Protein AF-A0A7W1Q4E3-F1 (afdb_monomer)

Foldseek 3Di:
DDDDDDPPVLVVLLVVLVVCVVPVHEAEECDVPSNCVNPVPHHYDHD

Sequence (47 aa):
MGARSTGTADVVDASVALLARRYGATVVTGDPDDIRRLDPTLAIVVC

Solvent-accessible surface area (backbone atoms only — not comparable to full-atom values): 3050 Å² total; per-residue (Å²): 144,79,82,89,83,58,103,63,60,62,60,57,51,48,51,50,50,53,51,26,66,74,69,73,40,73,46,78,35,75,61,60,65,69,47,40,72,76,45,74,82,62,51,73,46,81,99

Nearest PDB structures (foldseek):
  3qtg-assembly1_A-2  TM=7.894E-01  e=6.402E-01  Pyrobaculum aerophilum str. IM2
  5us6-assembly3_L  TM=5.703E-01  e=3.209E+00  Vibrio vulnificus CMCP6
  3ew7-assembly1_A  TM=6.520E-01  e=6.468E+00  Listeria monocytogenes
  9b6d-assembly1_A  TM=5.700E-01  e=6.468E+00  Mus musculus

Secondary structure (DSSP, 8-state):
------TTHHHHHHHHHHHHHHHTPPEEES-HHHHHHH-TTS-EEE-

Radius of gyration: 10.7 Å; Cα contacts (8 Å, |Δi|>4): 44; chains: 1; bounding box: 29×19×24 Å

Structure (mmCIF, N/CA/C/O backbone):
data_AF-A0A7W1Q4E3-F1
#
_entry.id   AF-A0A7W1Q4E3-F1
#
loop_
_atom_site.group_PDB
_atom_site.id
_atom_site.type_symbol
_atom_site.label_atom_id
_atom_site.label_alt_id
_atom_site.label_comp_id
_atom_site.label_asym_id
_atom_site.label_entity_id
_atom_site.label_seq_id
_atom_site.pdbx_PDB_ins_code
_atom_site.Cartn_x
_atom_site.Cartn_y
_atom_site.Cartn_z
_atom_site.occupancy
_atom_site.B_iso_or_equiv
_atom_site.auth_seq_id
_atom_site.auth_comp_id
_atom_site.auth_asym_id
_atom_site.auth_atom_id
_atom_site.pdbx_PDB_model_num
ATOM 1 N N . MET A 1 1 ? 17.332 -8.393 -9.603 1.00 44.53 1 MET A N 1
ATOM 2 C CA . MET A 1 1 ? 17.483 -7.064 -10.229 1.00 44.53 1 MET A CA 1
ATOM 3 C C . MET A 1 1 ? 16.715 -7.080 -11.540 1.00 44.53 1 MET A C 1
ATOM 5 O O . MET A 1 1 ? 17.208 -7.614 -12.520 1.00 44.53 1 MET A O 1
ATOM 9 N N . GLY A 1 2 ? 15.476 -6.598 -11.525 1.00 48.81 2 GLY A N 1
ATOM 10 C CA . GLY A 1 2 ? 14.647 -6.441 -12.718 1.00 48.81 2 GLY A CA 1
ATOM 11 C C . GLY A 1 2 ? 13.788 -5.211 -12.489 1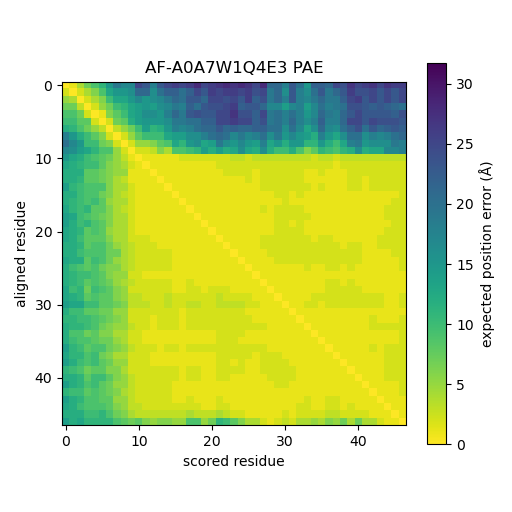.00 48.81 2 GLY A C 1
ATOM 12 O O . GLY A 1 2 ? 12.874 -5.257 -11.675 1.00 48.81 2 GLY A O 1
ATOM 13 N N . ALA A 1 3 ? 14.164 -4.087 -13.092 1.00 59.53 3 ALA A N 1
ATOM 14 C CA . ALA A 1 3 ? 13.403 -2.853 -12.965 1.00 59.53 3 ALA A CA 1
ATOM 15 C C . ALA A 1 3 ? 12.074 -3.025 -13.711 1.00 59.53 3 ALA A C 1
ATOM 17 O O . ALA A 1 3 ? 12.080 -3.337 -14.903 1.00 59.53 3 ALA A O 1
ATOM 18 N N . ARG A 1 4 ? 10.945 -2.841 -1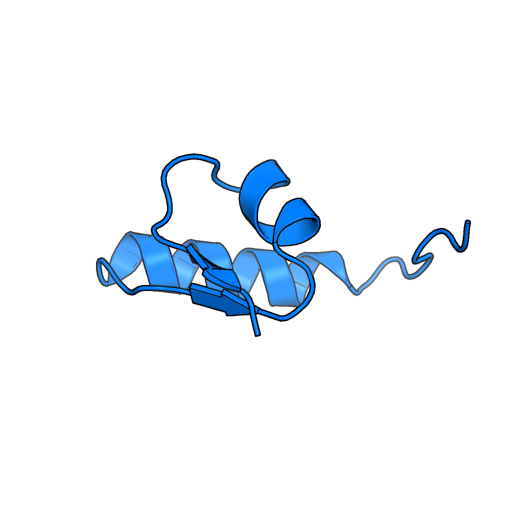3.016 1.00 57.19 4 ARG A N 1
ATOM 19 C CA . ARG A 1 4 ? 9.629 -2.733 -13.653 1.00 57.19 4 ARG A CA 1
ATOM 20 C C . ARG A 1 4 ? 9.609 -1.459 -14.493 1.00 57.19 4 ARG A C 1
ATOM 22 O O . ARG A 1 4 ? 9.583 -0.355 -13.965 1.00 57.19 4 ARG A O 1
ATOM 29 N N . SER A 1 5 ? 9.658 -1.621 -15.806 1.00 67.94 5 SER A N 1
ATOM 30 C CA . SER A 1 5 ? 9.596 -0.538 -16.780 1.00 67.94 5 SER A CA 1
ATOM 31 C C . SER A 1 5 ? 8.281 -0.612 -17.547 1.00 67.94 5 SER A C 1
ATOM 33 O O . SER A 1 5 ? 8.207 -1.288 -18.565 1.00 67.94 5 SER A O 1
ATOM 35 N N . THR A 1 6 ? 7.241 0.100 -17.099 1.00 49.97 6 THR A N 1
ATOM 36 C CA . THR A 1 6 ? 6.107 0.448 -17.977 1.00 49.97 6 THR A CA 1
ATOM 37 C C . THR A 1 6 ? 5.513 1.795 -17.554 1.00 49.97 6 THR A C 1
ATOM 39 O O . THR A 1 6 ? 5.115 1.958 -16.406 1.00 49.97 6 THR A O 1
ATOM 42 N N . GLY A 1 7 ? 5.422 2.762 -18.474 1.00 54.72 7 GLY A N 1
ATOM 43 C CA . GLY A 1 7 ? 4.796 4.083 -18.264 1.00 54.72 7 GLY A CA 1
ATOM 44 C C . GLY A 1 7 ? 3.266 4.038 -18.124 1.00 54.72 7 GLY A C 1
ATOM 45 O O . GLY A 1 7 ? 2.555 4.888 -18.648 1.00 54.72 7 GLY A O 1
ATOM 46 N N . THR A 1 8 ? 2.750 2.991 -17.485 1.00 54.78 8 THR A N 1
ATOM 47 C CA . THR A 1 8 ? 1.326 2.719 -17.235 1.00 54.78 8 THR A CA 1
ATOM 48 C C . THR A 1 8 ? 1.134 1.926 -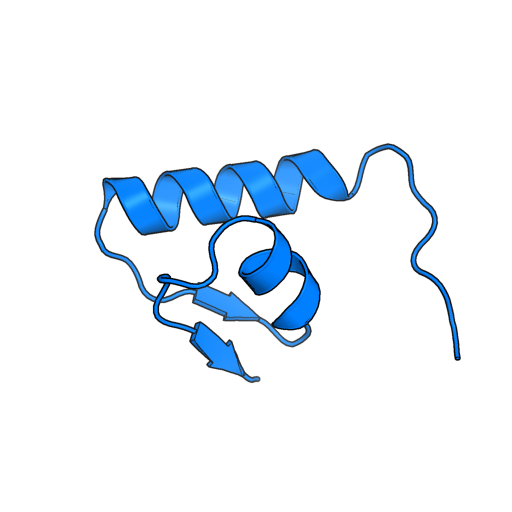15.929 1.00 54.78 8 THR A C 1
ATOM 50 O O . THR A 1 8 ? 0.022 1.895 -15.414 1.00 54.78 8 THR A O 1
ATOM 53 N N . ALA A 1 9 ? 2.189 1.329 -15.351 1.00 59.00 9 ALA A N 1
ATOM 54 C CA . ALA A 1 9 ? 2.109 0.623 -14.066 1.00 59.00 9 ALA A CA 1
ATOM 55 C C . ALA A 1 9 ? 1.673 1.538 -12.904 1.00 59.00 9 ALA A C 1
ATOM 57 O O . ALA A 1 9 ? 0.902 1.107 -12.053 1.00 59.00 9 ALA A O 1
ATOM 58 N N . ASP A 1 10 ? 2.033 2.823 -12.933 1.00 71.19 10 ASP A N 1
ATOM 59 C CA . ASP A 1 10 ? 1.797 3.727 -11.799 1.00 71.19 10 ASP A CA 1
ATOM 60 C C . ASP A 1 10 ? 0.314 4.060 -11.544 1.00 71.19 10 ASP A C 1
ATOM 62 O O . ASP A 1 10 ? -0.070 4.350 -10.411 1.00 71.19 10 ASP A O 1
ATOM 66 N N . VAL A 1 11 ? -0.558 4.030 -12.565 1.00 88.00 11 VAL A N 1
ATOM 67 C CA . VAL A 1 11 ? -1.976 4.414 -12.381 1.00 88.00 11 VAL A CA 1
ATOM 68 C C . VAL A 1 11 ? -2.779 3.372 -11.614 1.00 88.00 11 VAL A C 1
ATOM 70 O O . VAL A 1 11 ? -3.715 3.741 -10.900 1.00 88.00 11 VAL A O 1
ATOM 73 N N . VAL A 1 12 ? -2.434 2.088 -11.732 1.00 90.69 12 VAL A N 1
ATOM 74 C CA . VAL A 1 12 ? -3.110 1.030 -10.970 1.00 90.69 12 VAL A CA 1
ATOM 75 C C . VAL A 1 12 ? -2.731 1.146 -9.499 1.00 90.69 12 VAL A C 1
ATOM 77 O O . VAL A 1 12 ? -3.623 1.254 -8.658 1.00 90.69 12 VAL A O 1
ATOM 80 N N . ASP A 1 13 ? -1.436 1.237 -9.198 1.00 90.75 13 ASP A N 1
ATOM 81 C CA . ASP A 1 13 ? -0.949 1.377 -7.824 1.00 90.75 13 ASP A CA 1
ATOM 82 C C . ASP A 1 13 ? -1.462 2.671 -7.172 1.00 90.75 13 ASP A C 1
ATOM 84 O O . ASP A 1 13 ? -1.923 2.655 -6.028 1.00 90.75 13 ASP A O 1
ATOM 88 N N . ALA A 1 14 ? -1.515 3.779 -7.923 1.00 93.38 14 ALA A N 1
ATOM 89 C CA . ALA A 1 14 ? -2.107 5.036 -7.460 1.00 93.38 14 ALA A CA 1
ATOM 90 C C . ALA A 1 14 ? -3.611 4.915 -7.182 1.00 93.38 14 ALA A C 1
ATOM 92 O O . ALA A 1 14 ? -4.099 5.430 -6.174 1.00 93.38 14 ALA A O 1
ATOM 93 N N . SER A 1 15 ? -4.356 4.215 -8.041 1.00 95.31 15 SER A N 1
ATOM 94 C CA . SER A 1 15 ? -5.790 3.981 -7.827 1.00 95.31 15 SER A CA 1
ATOM 95 C C . SER A 1 15 ? -6.030 3.144 -6.571 1.00 95.31 15 SER A C 1
ATOM 97 O O . SER A 1 15 ? -6.916 3.464 -5.777 1.00 95.31 15 SER A O 1
ATOM 99 N N . VAL A 1 16 ? -5.213 2.110 -6.352 1.00 96.00 16 VAL A N 1
ATOM 100 C CA . VAL A 1 16 ? -5.258 1.281 -5.142 1.00 96.00 16 VAL A CA 1
ATOM 101 C C . VAL A 1 16 ? -4.944 2.117 -3.903 1.00 96.00 16 VAL A C 1
ATOM 103 O O . VAL A 1 16 ? -5.731 2.096 -2.958 1.00 96.00 16 VAL A O 1
ATOM 106 N N . ALA A 1 17 ? -3.865 2.903 -3.914 1.00 96.31 17 ALA A N 1
ATOM 107 C CA . ALA A 1 17 ? -3.484 3.755 -2.788 1.00 96.31 17 ALA A CA 1
ATOM 108 C C . ALA A 1 17 ? -4.574 4.788 -2.441 1.00 96.31 17 ALA A C 1
ATOM 110 O O . ALA A 1 17 ? -4.924 4.963 -1.271 1.00 96.31 17 ALA A O 1
ATOM 111 N N . LEU A 1 18 ? -5.179 5.426 -3.452 1.00 97.19 18 LEU A N 1
ATOM 112 C CA . LEU A 1 18 ? -6.273 6.384 -3.260 1.00 97.19 18 LEU A CA 1
ATOM 113 C C . LEU A 1 18 ? -7.507 5.738 -2.628 1.00 97.19 18 LEU A C 1
ATOM 115 O O . LEU A 1 18 ? -8.097 6.308 -1.707 1.00 97.19 18 LEU A O 1
ATOM 119 N N . LEU A 1 19 ? -7.908 4.557 -3.103 1.00 98.31 19 LEU A N 1
ATOM 120 C CA . LEU A 1 19 ? -9.053 3.840 -2.546 1.00 98.31 19 LEU A CA 1
ATOM 121 C C . LEU A 1 19 ? -8.748 3.335 -1.131 1.00 98.31 19 LEU A C 1
ATOM 123 O O . LEU A 1 19 ? -9.568 3.526 -0.235 1.00 98.31 19 LEU A O 1
ATOM 127 N N . ALA A 1 20 ? -7.558 2.779 -0.894 1.00 98.38 20 ALA A N 1
ATOM 128 C CA . ALA A 1 20 ? -7.132 2.332 0.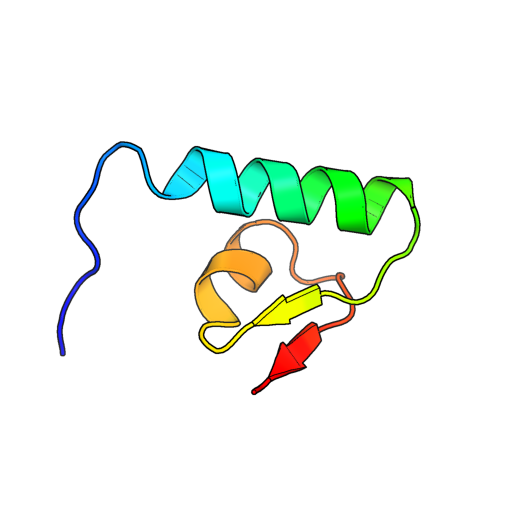429 1.00 98.38 20 ALA A CA 1
ATOM 129 C C . ALA A 1 20 ? -7.184 3.477 1.449 1.00 98.38 20 ALA A C 1
ATOM 131 O O . ALA A 1 20 ? -7.806 3.332 2.501 1.00 98.38 20 ALA A O 1
ATO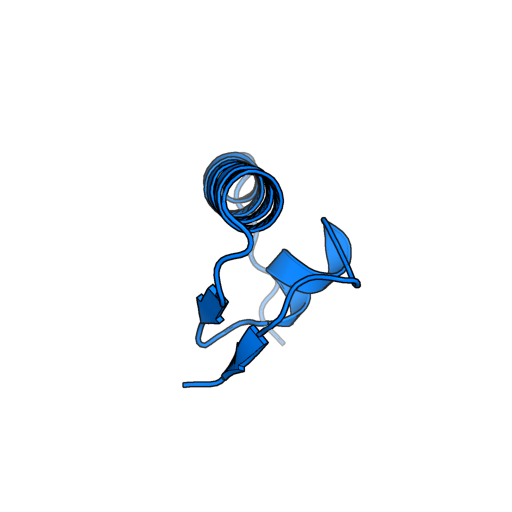M 132 N N . ARG A 1 21 ? -6.650 4.655 1.104 1.00 98.06 21 ARG A N 1
ATOM 133 C CA . ARG A 1 21 ? -6.723 5.842 1.964 1.00 98.06 21 ARG A CA 1
ATOM 134 C C . ARG A 1 21 ? -8.157 6.322 2.172 1.00 98.06 21 ARG A C 1
ATOM 136 O O . ARG A 1 21 ? -8.541 6.625 3.298 1.00 98.06 21 ARG A O 1
ATOM 143 N N . ARG A 1 22 ? -8.955 6.402 1.101 1.00 98.50 22 ARG A N 1
ATOM 144 C CA . ARG A 1 22 ? -10.347 6.880 1.159 1.00 98.50 22 ARG A CA 1
ATOM 145 C C . ARG A 1 22 ? -11.215 6.023 2.077 1.00 98.50 22 ARG A C 1
ATOM 147 O O . ARG A 1 22 ? -12.093 6.562 2.744 1.00 98.50 22 ARG A O 1
ATOM 154 N N . TYR A 1 23 ? -10.994 4.713 2.075 1.00 98.50 23 TYR A N 1
ATOM 155 C CA . TYR A 1 23 ? -11.823 3.755 2.803 1.00 98.50 23 TYR A CA 1
ATOM 156 C C . TYR A 1 23 ? -11.175 3.219 4.087 1.00 98.50 23 TYR A C 1
ATOM 158 O O . TYR A 1 23 ? -11.813 2.443 4.791 1.00 98.50 23 TYR A O 1
ATOM 166 N N . GLY A 1 24 ? -9.939 3.616 4.408 1.00 97.94 24 GLY A N 1
ATOM 167 C CA . GLY A 1 24 ? -9.187 3.054 5.536 1.00 97.94 24 GLY A CA 1
ATOM 168 C C . GLY A 1 24 ? -8.903 1.556 5.371 1.00 97.94 24 GLY A C 1
ATOM 169 O O . GLY A 1 24 ? -8.943 0.809 6.345 1.00 97.94 24 GLY A O 1
ATOM 170 N N . ALA A 1 25 ? -8.686 1.107 4.133 1.00 98.31 25 ALA A N 1
ATOM 171 C CA . ALA A 1 25 ? -8.532 -0.301 3.784 1.00 98.31 25 ALA A CA 1
ATOM 172 C C . ALA A 1 25 ? -7.070 -0.771 3.871 1.00 98.31 25 ALA A C 1
ATOM 174 O O . ALA A 1 25 ? -6.141 -0.018 3.575 1.00 98.31 25 ALA A O 1
ATOM 175 N N . THR A 1 26 ? -6.881 -2.048 4.209 1.00 98.50 26 THR A N 1
ATOM 176 C CA . THR A 1 26 ? -5.579 -2.728 4.149 1.00 98.50 26 THR A CA 1
ATOM 177 C C . THR A 1 26 ? -5.278 -3.169 2.719 1.00 98.50 26 THR A C 1
ATOM 179 O O . THR A 1 26 ? -6.108 -3.821 2.085 1.00 98.50 26 THR A O 1
ATOM 182 N N . VAL A 1 27 ? -4.079 -2.864 2.224 1.00 98.00 27 VAL A N 1
ATOM 183 C CA . VAL A 1 27 ? -3.600 -3.318 0.912 1.00 98.00 27 VAL A CA 1
ATOM 184 C C . VAL A 1 27 ? -2.889 -4.661 1.060 1.00 98.00 27 VAL A C 1
ATOM 186 O O . VAL A 1 27 ? -2.014 -4.812 1.909 1.00 98.00 27 VAL A O 1
ATOM 189 N N . VAL A 1 28 ? -3.241 -5.632 0.220 1.00 98.00 28 VAL A N 1
ATOM 190 C CA . VAL A 1 28 ? -2.541 -6.920 0.122 1.00 98.00 28 VAL A CA 1
ATOM 191 C C . VAL A 1 28 ? -1.795 -6.947 -1.205 1.00 98.00 28 VAL A C 1
ATOM 193 O O . VAL A 1 28 ? -2.420 -6.799 -2.254 1.00 98.00 28 VAL A O 1
ATOM 196 N N . THR A 1 29 ? -0.471 -7.081 -1.174 1.0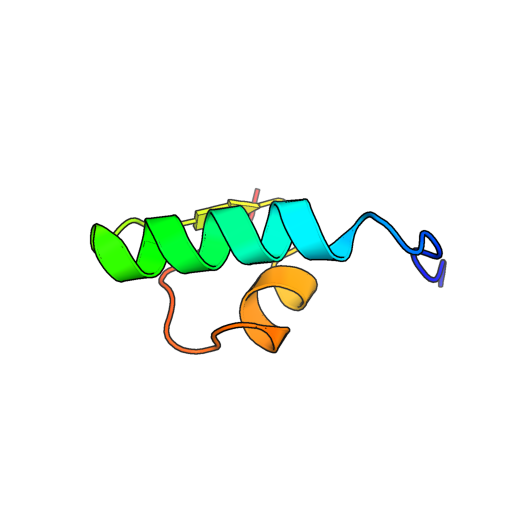0 95.06 29 THR A N 1
ATOM 197 C CA . THR A 1 29 ? 0.358 -7.061 -2.389 1.00 95.06 29 THR A CA 1
ATOM 198 C C . THR A 1 29 ? 1.643 -7.861 -2.197 1.00 95.06 29 THR A C 1
ATOM 200 O O . THR A 1 29 ? 2.235 -7.846 -1.118 1.00 95.06 29 THR A O 1
ATOM 203 N N . GLY A 1 30 ? 2.099 -8.530 -3.257 1.00 95.62 30 GLY A N 1
ATOM 204 C CA . GLY A 1 30 ? 3.421 -9.166 -3.290 1.00 95.62 30 GLY A CA 1
ATOM 205 C C . GLY A 1 30 ? 4.567 -8.176 -3.513 1.00 95.62 30 GLY A C 1
ATOM 206 O O . GLY A 1 30 ? 5.728 -8.537 -3.344 1.00 95.62 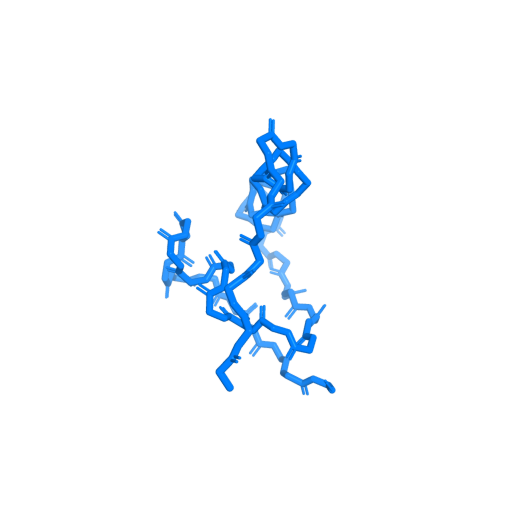30 GLY A O 1
ATOM 207 N N . ASP A 1 31 ? 4.254 -6.926 -3.871 1.00 91.94 31 ASP A N 1
ATOM 208 C CA . ASP A 1 31 ? 5.230 -5.846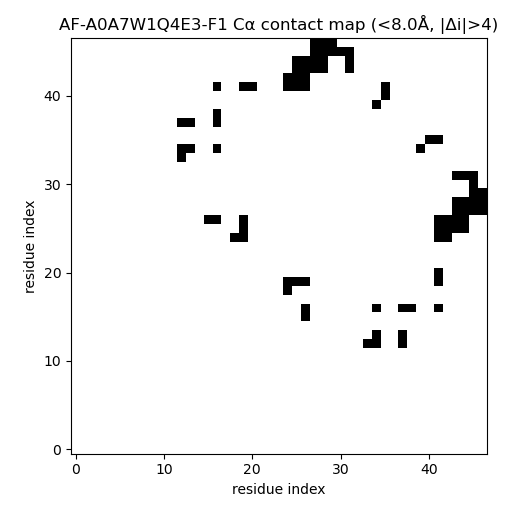 -4.014 1.00 91.94 31 ASP A CA 1
ATOM 209 C C . ASP A 1 31 ? 4.808 -4.619 -3.187 1.00 91.94 31 ASP A C 1
ATOM 211 O O . ASP A 1 31 ? 4.070 -3.752 -3.664 1.00 91.94 31 ASP A O 1
ATOM 215 N N . PRO A 1 32 ? 5.193 -4.560 -1.902 1.00 95.75 32 PRO A N 1
ATOM 216 C CA . PRO A 1 32 ? 4.814 -3.459 -1.025 1.00 95.75 32 PRO A CA 1
ATOM 217 C C . PRO A 1 32 ? 5.556 -2.156 -1.343 1.00 95.75 32 PRO A C 1
ATOM 219 O O . PRO A 1 32 ? 5.111 -1.094 -0.902 1.00 95.75 32 PRO A O 1
ATOM 222 N N . ASP A 1 33 ? 6.680 -2.210 -2.058 1.00 94.38 33 ASP A N 1
ATOM 223 C CA . ASP A 1 33 ? 7.534 -1.040 -2.255 1.00 94.38 33 ASP A CA 1
ATOM 224 C C . ASP A 1 33 ? 6.883 -0.021 -3.194 1.00 94.38 33 ASP A C 1
ATOM 226 O O . ASP A 1 33 ? 6.987 1.182 -2.945 1.00 94.38 33 ASP A O 1
ATOM 230 N N . ASP A 1 34 ? 6.147 -0.482 -4.207 1.00 92.44 34 ASP A N 1
ATOM 231 C CA . ASP A 1 34 ? 5.406 0.384 -5.131 1.00 92.44 34 ASP A CA 1
ATOM 232 C C . ASP A 1 34 ? 4.305 1.173 -4.387 1.00 92.44 34 ASP A C 1
ATOM 234 O O . ASP A 1 34 ? 4.206 2.397 -4.508 1.00 92.44 34 ASP A O 1
ATOM 238 N N . ILE A 1 35 ? 3.555 0.513 -3.497 1.00 95.38 35 ILE A N 1
ATOM 239 C CA . ILE A 1 35 ? 2.502 1.157 -2.690 1.00 95.38 35 ILE A CA 1
ATOM 240 C C . ILE A 1 35 ? 3.093 2.124 -1.655 1.00 95.38 35 ILE A C 1
ATOM 242 O O . ILE A 1 35 ? 2.590 3.236 -1.483 1.00 95.38 35 ILE A O 1
ATOM 246 N N . ARG A 1 36 ? 4.190 1.745 -0.985 1.00 95.44 36 ARG A N 1
ATOM 247 C CA . ARG A 1 36 ? 4.845 2.589 0.032 1.00 95.44 36 ARG A CA 1
ATOM 248 C C . ARG A 1 36 ? 5.432 3.874 -0.537 1.00 95.44 36 ARG A C 1
ATOM 250 O O . ARG A 1 36 ? 5.497 4.869 0.181 1.00 95.44 36 ARG A O 1
ATOM 257 N N . ARG A 1 37 ? 5.866 3.868 -1.801 1.00 94.25 37 ARG A N 1
ATOM 258 C CA . ARG A 1 37 ? 6.330 5.088 -2.483 1.00 94.25 37 ARG A CA 1
ATOM 259 C C . ARG A 1 37 ? 5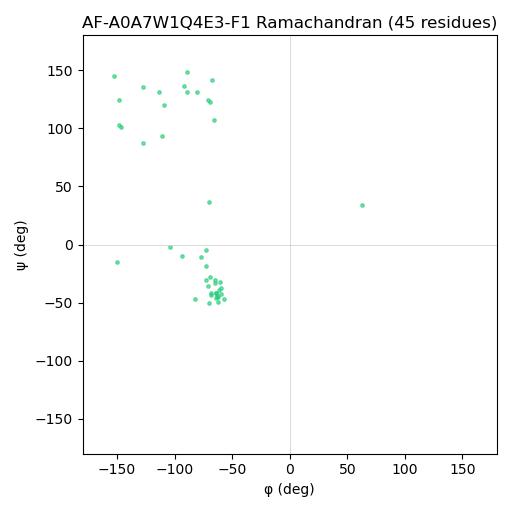.207 6.105 -2.667 1.00 94.25 37 ARG A C 1
ATOM 261 O O . ARG A 1 37 ? 5.482 7.301 -2.638 1.00 94.25 37 ARG A O 1
ATOM 268 N N . LEU A 1 38 ? 3.973 5.639 -2.858 1.00 94.50 38 LEU A N 1
ATOM 269 C CA . LEU A 1 38 ? 2.801 6.488 -3.069 1.00 94.50 38 LEU A CA 1
ATOM 270 C C . LEU A 1 38 ? 2.219 7.001 -1.750 1.00 94.50 38 LEU A C 1
ATOM 272 O O . LEU A 1 38 ? 1.938 8.192 -1.625 1.00 94.50 38 LEU A O 1
ATOM 276 N N . ASP A 1 39 ? 2.048 6.115 -0.768 1.00 96.31 39 ASP A N 1
ATOM 277 C CA . ASP A 1 39 ? 1.587 6.479 0.571 1.00 96.31 39 ASP A CA 1
ATOM 278 C C . ASP A 1 39 ? 2.198 5.540 1.632 1.00 96.31 39 ASP A C 1
ATOM 280 O O . ASP A 1 39 ? 1.742 4.404 1.806 1.00 96.31 39 ASP A O 1
ATOM 284 N N . PRO A 1 40 ? 3.218 5.996 2.384 1.00 97.00 40 PRO A N 1
ATOM 285 C CA . PRO A 1 40 ? 3.887 5.178 3.393 1.00 97.00 40 PRO A CA 1
ATOM 286 C C . PRO A 1 40 ? 3.043 4.949 4.657 1.00 97.00 40 PRO A C 1
ATOM 288 O O . PRO A 1 40 ? 3.482 4.225 5.550 1.00 97.00 40 PRO A O 1
ATOM 291 N N . THR A 1 41 ? 1.861 5.566 4.769 1.00 98.00 41 THR A N 1
ATOM 292 C CA . THR A 1 41 ? 0.986 5.453 5.948 1.00 98.00 41 THR A CA 1
ATOM 293 C C . THR A 1 41 ? -0.063 4.349 5.826 1.00 98.00 41 THR A C 1
ATOM 295 O O . THR A 1 41 ? -0.715 4.015 6.816 1.00 98.00 41 THR A O 1
ATOM 298 N N . LEU A 1 42 ? -0.225 3.760 4.636 1.00 98.00 42 LEU A N 1
ATOM 299 C CA . LEU A 1 42 ? -1.200 2.699 4.404 1.00 98.00 42 LEU A CA 1
ATOM 300 C C . LEU A 1 42 ? -0.835 1.413 5.152 1.00 98.00 42 LEU A C 1
ATOM 302 O O . LEU A 1 42 ? 0.323 0.996 5.209 1.00 98.00 42 LEU A O 1
ATOM 306 N N . ALA A 1 43 ? -1.858 0.740 5.681 1.00 98.44 43 ALA A N 1
ATOM 307 C CA . ALA A 1 43 ? -1.713 -0.605 6.216 1.00 98.44 43 ALA A CA 1
ATOM 308 C C . ALA A 1 43 ? -1.489 -1.592 5.062 1.00 98.44 43 ALA A C 1
ATOM 310 O O . ALA A 1 43 ? -2.308 -1.669 4.144 1.00 98.44 43 ALA A O 1
ATOM 311 N N . ILE A 1 44 ? -0.393 -2.353 5.113 1.00 98.25 44 ILE A N 1
ATOM 312 C CA . ILE A 1 44 ? -0.006 -3.296 4.055 1.00 98.25 44 ILE A CA 1
ATOM 313 C C . ILE A 1 44 ? 0.249 -4.681 4.649 1.00 98.25 44 ILE A C 1
ATOM 315 O O . ILE A 1 44 ? 0.945 -4.815 5.656 1.00 98.25 44 ILE A O 1
ATOM 319 N N . VAL A 1 45 ? -0.271 -5.707 3.980 1.00 98.50 45 VAL A N 1
ATOM 320 C CA . VAL A 1 45 ? 0.052 -7.120 4.202 1.00 98.50 45 VAL A CA 1
ATOM 321 C C . VAL A 1 45 ? 0.764 -7.653 2.961 1.00 98.50 45 VAL A C 1
ATOM 323 O O . VAL A 1 45 ? 0.304 -7.445 1.839 1.00 98.50 45 VAL A O 1
ATOM 326 N N . VAL A 1 46 ? 1.887 -8.339 3.165 1.00 97.12 46 VAL A N 1
ATOM 327 C CA . VAL A 1 46 ? 2.674 -8.943 2.080 1.00 97.12 46 VAL A CA 1
ATOM 328 C C . VAL A 1 46 ? 2.219 -10.385 1.858 1.00 97.12 46 VAL A C 1
ATOM 330 O O . VAL A 1 46 ? 2.008 -11.106 2.837 1.00 97.12 46 VAL A O 1
ATOM 333 N N . CYS A 1 47 ? 2.067 -10.792 0.596 1.00 93.75 47 CYS A N 1
ATOM 334 C CA . CYS A 1 47 ? 1.677 -12.146 0.186 1.00 93.75 47 CYS A CA 1
ATOM 335 C C . CYS A 1 47 ? 2.648 -12.755 -0.828 1.00 93.75 47 CYS A C 1
ATOM 337 O O . CYS A 1 47 ? 3.197 -11.983 -1.646 1.00 93.75 47 CYS A O 1
#

pLDDT: mean 87.62, std 16.6, range [44.53, 98.5]

Mean predicted aligned error: 5.79 Å